Protein AF-A0A3G1RKT3-F1 (afdb_monomer_lite)

Organism: Piscirickettsia salmonis (NCBI:txid1238)

Foldseek 3Di:
DPPPDDPPVVVVVVVVVVVDDDDDPVSVVVVVVVVVVVVVVVVVVLVVDLVSLVVLLVVVVCVVVVNDPPCVRDQADDDPVNPDDPPPPVVPPPPPPPPPDDDDDDPDDDDDDDPPPPPPPPPPPPPPSPPDPVVVVVVSVVSVVVSVVD

InterPro domains:
  IPR007631 RNA polymerase sigma factor 70, non-essential domain [PF04546] (49-149)
  IPR009042 RNA polymerase sigma-70 region 1.2 [PF00140] (8-40)
  IPR013325 RNA polymerase sigma factor, region 2 [SSF88946] (4-83)

pLDDT: mean 75.48, std 21.15, range [34.34, 96.44]

Radius of gyration: 26.44 Å; chains: 1; bounding box: 65×40×72 Å

Structure (mmCIF, N/CA/C/O backbone):
data_AF-A0A3G1RKT3-F1
#
_entry.id   AF-A0A3G1RKT3-F1
#
loop_
_atom_site.group_PDB
_atom_site.id
_atom_site.type_symbol
_atom_site.label_atom_id
_atom_site.label_alt_id
_atom_site.label_comp_id
_atom_site.label_asym_id
_atom_site.label_entity_id
_atom_site.label_seq_id
_atom_site.pdbx_PDB_ins_code
_atom_site.Cartn_x
_atom_site.Cartn_y
_atom_site.Cartn_z
_atom_site.occupancy
_atom_site.B_iso_or_equiv
_atom_site.auth_seq_id
_atom_site.auth_comp_id
_atom_site.auth_asym_id
_atom_site.auth_atom_id
_atom_site.pdbx_PDB_model_num
ATOM 1 N N . ALA A 1 1 ? 14.657 -19.195 -50.665 1.00 41.84 1 ALA A N 1
ATOM 2 C CA . ALA A 1 1 ? 14.860 -20.020 -49.462 1.00 41.84 1 ALA A CA 1
ATOM 3 C C . ALA A 1 1 ? 14.855 -19.076 -48.276 1.00 41.84 1 ALA A C 1
ATOM 5 O O . ALA A 1 1 ? 15.656 -18.151 -48.261 1.00 41.84 1 ALA A O 1
ATOM 6 N N . GLU A 1 2 ? 13.906 -19.236 -47.360 1.00 50.78 2 GLU A N 1
ATOM 7 C CA . GLU A 1 2 ? 13.779 -18.431 -46.140 1.00 50.78 2 GLU A CA 1
ATOM 8 C C . GLU A 1 2 ? 14.860 -18.880 -45.137 1.00 50.78 2 GLU A C 1
ATOM 10 O O . GLU A 1 2 ? 14.609 -19.538 -44.134 1.00 50.78 2 GLU A O 1
ATOM 15 N N . PHE A 1 3 ? 16.116 -18.632 -45.506 1.00 47.94 3 PHE A N 1
ATOM 16 C CA . PHE A 1 3 ? 17.306 -19.071 -44.792 1.00 47.94 3 PHE A CA 1
ATOM 17 C C . PHE A 1 3 ? 17.610 -18.023 -43.714 1.00 47.94 3 PHE A C 1
ATOM 19 O O . PHE A 1 3 ? 18.277 -17.029 -43.979 1.00 47.94 3 PHE A O 1
ATOM 26 N N . GLY A 1 4 ? 17.023 -18.180 -42.525 1.00 60.50 4 GLY A N 1
ATOM 27 C CA . GLY A 1 4 ? 17.223 -17.225 -41.424 1.00 60.50 4 GLY A CA 1
ATOM 28 C C . GLY A 1 4 ? 16.252 -17.333 -40.245 1.00 60.50 4 GLY A C 1
ATOM 29 O O . GLY A 1 4 ? 16.538 -16.809 -39.169 1.00 60.50 4 GLY A O 1
ATOM 30 N N . ARG A 1 5 ? 15.126 -18.045 -40.388 1.00 69.50 5 ARG A N 1
ATOM 31 C CA . ARG A 1 5 ? 14.251 -18.390 -39.257 1.00 69.50 5 ARG A CA 1
ATOM 32 C C . ARG A 1 5 ? 14.774 -19.648 -38.566 1.00 69.50 5 ARG A C 1
ATOM 34 O O . ARG A 1 5 ? 14.433 -20.765 -38.931 1.00 69.50 5 ARG A O 1
ATOM 41 N N . THR A 1 6 ? 15.642 -19.450 -37.579 1.00 71.38 6 THR A N 1
ATOM 42 C CA . THR A 1 6 ? 15.940 -20.477 -36.574 1.00 71.38 6 THR A CA 1
ATOM 43 C C . THR A 1 6 ? 14.661 -20.840 -35.813 1.00 71.38 6 THR A C 1
ATOM 45 O O . THR A 1 6 ? 13.903 -19.948 -35.435 1.00 71.38 6 THR A O 1
ATOM 48 N N . THR A 1 7 ? 14.412 -22.132 -35.603 1.00 83.38 7 THR A N 1
ATOM 49 C CA . THR A 1 7 ? 13.355 -22.643 -34.710 1.00 83.38 7 THR A CA 1
ATOM 50 C C . THR A 1 7 ? 13.885 -22.956 -33.312 1.00 83.38 7 THR A C 1
ATOM 52 O O . THR A 1 7 ? 13.132 -23.441 -32.477 1.00 83.38 7 THR A O 1
ATOM 55 N N . ASP A 1 8 ? 15.179 -22.727 -33.068 1.00 90.62 8 ASP A N 1
ATOM 56 C CA . ASP A 1 8 ? 15.786 -22.875 -31.748 1.00 90.62 8 ASP A CA 1
ATOM 57 C C . ASP A 1 8 ? 15.203 -21.821 -30.783 1.00 90.62 8 ASP A C 1
ATOM 59 O O . ASP A 1 8 ? 15.411 -20.621 -31.016 1.00 90.62 8 ASP A O 1
ATOM 63 N N . PRO A 1 9 ? 14.484 -22.238 -29.721 1.00 90.81 9 PRO A N 1
ATOM 64 C CA . PRO A 1 9 ? 13.847 -21.331 -28.770 1.00 90.81 9 PRO A CA 1
ATOM 65 C C . PRO A 1 9 ? 14.832 -20.379 -28.091 1.00 90.81 9 PRO A C 1
ATOM 67 O O . PRO A 1 9 ? 14.491 -19.225 -27.841 1.00 90.81 9 PRO A O 1
ATOM 70 N N . VAL A 1 10 ? 16.065 -20.827 -27.841 1.00 92.56 10 VAL A N 1
ATOM 71 C CA . VAL A 1 10 ? 17.085 -20.004 -27.177 1.00 92.56 10 VAL A CA 1
ATOM 72 C C . VAL A 1 10 ? 17.528 -18.877 -28.100 1.00 92.56 10 VAL A C 1
ATOM 74 O O . VAL A 1 10 ? 17.549 -17.708 -27.717 1.00 92.56 10 VAL A O 1
ATOM 77 N N . ARG A 1 11 ? 17.817 -19.204 -29.363 1.00 90.69 11 ARG A N 1
ATOM 78 C CA . ARG A 1 11 ? 18.192 -18.206 -30.369 1.00 90.69 11 ARG A CA 1
ATOM 79 C C . ARG A 1 11 ? 17.040 -17.258 -30.710 1.00 90.69 11 ARG A C 1
ATOM 81 O O . ARG A 1 11 ? 17.288 -16.108 -31.066 1.00 90.69 11 ARG A O 1
ATOM 88 N N . MET A 1 12 ? 15.797 -17.728 -30.602 1.00 89.56 12 MET A N 1
ATOM 89 C CA . MET A 1 12 ? 14.608 -16.883 -30.705 1.00 89.56 12 MET A CA 1
ATOM 90 C C . MET A 1 12 ? 14.550 -15.874 -29.551 1.00 89.56 12 MET A C 1
ATOM 92 O O . MET A 1 12 ? 14.395 -14.687 -29.815 1.00 89.56 12 MET A O 1
ATOM 96 N N . TYR A 1 13 ? 14.756 -16.326 -28.310 1.00 92.69 13 TYR A N 1
ATOM 97 C CA . TYR A 1 13 ? 14.765 -15.476 -27.118 1.00 92.69 13 TYR A CA 1
ATOM 98 C C . TYR A 1 13 ? 15.881 -14.427 -27.144 1.00 92.69 13 TYR A C 1
ATOM 100 O O . TYR A 1 13 ? 15.602 -13.249 -26.971 1.00 92.69 13 TYR A O 1
ATOM 108 N N . MET A 1 14 ? 17.121 -14.814 -27.455 1.00 93.75 14 MET A N 1
ATOM 109 C CA . MET A 1 14 ? 18.252 -13.873 -27.515 1.00 93.75 14 MET A CA 1
ATOM 110 C C . MET A 1 14 ? 18.053 -12.778 -28.566 1.00 93.75 14 MET A C 1
ATOM 112 O O . MET A 1 14 ? 18.448 -11.634 -28.361 1.00 93.75 14 MET A O 1
ATOM 116 N N . ARG A 1 15 ? 17.414 -13.113 -29.694 1.00 90.44 15 ARG A N 1
ATOM 117 C CA . ARG A 1 15 ? 17.067 -12.122 -30.717 1.00 90.44 15 ARG A CA 1
ATOM 118 C C . ARG A 1 15 ? 15.969 -11.171 -30.237 1.00 90.44 15 ARG A C 1
ATOM 120 O O . ARG A 1 15 ? 16.041 -9.989 -30.547 1.00 90.44 15 ARG A O 1
ATOM 127 N N . GLU A 1 16 ? 14.967 -11.685 -29.526 1.00 92.06 16 GLU A N 1
ATOM 128 C CA . GLU A 1 16 ? 13.881 -10.878 -28.958 1.00 92.06 16 GLU A CA 1
ATOM 129 C C . GLU A 1 16 ? 14.416 -9.945 -27.859 1.00 92.06 16 GLU A C 1
ATOM 131 O O . GLU A 1 16 ? 14.202 -8.739 -27.923 1.00 92.06 16 GLU A O 1
ATOM 136 N N . MET A 1 17 ? 15.199 -10.473 -26.912 1.00 92.88 17 MET A N 1
ATOM 137 C CA . MET A 1 17 ? 15.839 -9.682 -25.857 1.00 92.88 17 MET A CA 1
ATOM 138 C C . MET A 1 17 ? 16.776 -8.614 -26.420 1.00 92.88 17 MET A C 1
ATOM 140 O O . MET A 1 17 ? 16.726 -7.476 -25.975 1.00 92.88 17 MET A O 1
ATOM 144 N N . GLY A 1 18 ? 17.599 -8.953 -27.419 1.00 91.62 18 GLY A N 1
ATOM 145 C CA . GLY A 1 18 ? 18.542 -8.014 -28.033 1.00 91.62 18 GLY A CA 1
ATOM 146 C C . GLY A 1 18 ? 17.891 -6.895 -28.855 1.00 91.62 18 GLY A C 1
ATOM 147 O O . GLY A 1 18 ? 18.598 -6.014 -29.333 1.00 91.62 18 GLY A O 1
ATOM 148 N N . SER A 1 19 ? 16.566 -6.930 -29.046 1.00 90.69 19 SER A N 1
ATOM 149 C CA . SER A 1 19 ? 1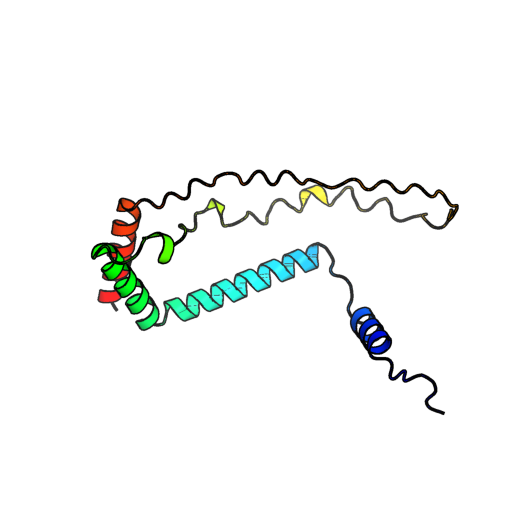5.803 -5.829 -29.650 1.00 90.69 19 SER A CA 1
ATOM 150 C C . SER A 1 19 ? 15.381 -4.753 -28.643 1.00 90.69 19 SER A C 1
ATOM 152 O O . SER A 1 19 ? 14.964 -3.673 -29.058 1.00 90.69 19 SER A O 1
ATOM 154 N N . VAL A 1 20 ? 15.494 -5.035 -27.340 1.00 92.44 20 VAL A N 1
ATOM 155 C CA . VAL A 1 20 ? 15.186 -4.096 -26.259 1.00 92.44 20 VAL A CA 1
ATOM 156 C C . VAL A 1 20 ? 16.469 -3.371 -25.862 1.00 92.44 20 VAL A C 1
ATOM 158 O O . VAL A 1 20 ? 17.475 -3.999 -25.540 1.00 92.44 20 VAL A O 1
ATOM 161 N N . GLU A 1 21 ? 16.440 -2.042 -25.906 1.00 91.12 21 GLU A N 1
ATOM 162 C CA . GLU A 1 21 ? 17.570 -1.204 -25.501 1.00 91.12 21 GLU A CA 1
ATOM 163 C C . GLU A 1 21 ? 17.790 -1.274 -23.981 1.00 91.12 21 GLU A C 1
ATOM 165 O O . GLU A 1 21 ? 16.842 -1.407 -23.204 1.00 91.12 21 GLU A O 1
ATOM 170 N N . LEU A 1 22 ? 19.052 -1.181 -23.553 1.00 92.62 22 LEU A N 1
ATOM 171 C CA . LEU A 1 22 ? 19.393 -1.111 -22.132 1.00 92.62 22 LEU A CA 1
ATOM 172 C C . LEU A 1 22 ? 18.913 0.218 -21.536 1.00 92.62 22 LEU A C 1
ATOM 174 O O . LEU A 1 22 ? 18.947 1.257 -22.198 1.00 92.62 22 LEU A O 1
ATOM 178 N N . LEU A 1 23 ? 18.487 0.192 -20.272 1.00 92.44 23 LEU A N 1
ATOM 179 C CA . LEU A 1 23 ? 18.087 1.408 -19.573 1.00 92.44 23 LEU A CA 1
ATOM 180 C C . LEU A 1 23 ? 19.316 2.266 -19.258 1.00 92.44 23 LEU A C 1
ATOM 182 O O . LEU A 1 23 ? 20.383 1.771 -18.901 1.00 92.44 23 LEU A O 1
ATOM 186 N N . THR A 1 24 ? 19.149 3.580 -19.372 1.00 94.75 24 THR A N 1
ATOM 187 C CA . THR A 1 24 ? 20.085 4.533 -18.771 1.00 94.75 24 THR A CA 1
ATOM 188 C C . THR A 1 24 ? 19.736 4.692 -17.294 1.00 94.75 24 THR A C 1
ATOM 190 O O . THR A 1 24 ? 18.575 4.524 -16.922 1.00 94.75 24 THR A O 1
ATOM 193 N N . ARG A 1 25 ? 20.687 5.117 -16.454 1.00 90.31 25 ARG A N 1
ATOM 194 C CA . ARG A 1 25 ? 20.416 5.429 -15.036 1.00 90.31 25 ARG A CA 1
ATOM 195 C C . ARG A 1 25 ? 19.211 6.366 -14.853 1.00 90.31 25 ARG A C 1
ATOM 197 O O . ARG A 1 25 ? 18.427 6.208 -13.927 1.00 90.31 25 ARG A O 1
ATOM 204 N N . GLN A 1 26 ? 19.040 7.337 -15.753 1.00 90.62 26 GLN A N 1
ATOM 205 C CA . GLN A 1 26 ? 17.886 8.238 -15.737 1.00 90.62 26 GLN A CA 1
ATOM 206 C C . GLN A 1 26 ? 16.579 7.509 -16.095 1.00 90.62 26 GLN A C 1
ATOM 208 O O . GLN A 1 26 ? 15.560 7.735 -15.448 1.00 90.62 26 GLN A O 1
ATOM 213 N N . GLY A 1 27 ? 16.617 6.601 -17.076 1.00 91.88 27 GLY A N 1
ATOM 214 C CA . GLY A 1 27 ? 15.483 5.743 -17.426 1.00 91.88 27 GLY A CA 1
ATOM 215 C C . GLY A 1 27 ? 15.080 4.784 -16.300 1.00 91.88 27 GLY A C 1
ATOM 216 O O . GLY A 1 27 ? 13.891 4.557 -16.098 1.00 91.88 27 GLY A O 1
ATOM 217 N N . GLU A 1 28 ? 16.039 4.276 -15.522 1.00 91.50 28 GLU A N 1
ATOM 218 C CA . GLU A 1 28 ? 15.766 3.477 -14.317 1.00 91.50 28 GLU A CA 1
ATOM 219 C C . GLU A 1 28 ? 15.043 4.304 -13.247 1.00 91.50 28 GLU A C 1
ATOM 221 O O . GLU A 1 28 ? 14.041 3.852 -12.695 1.00 91.50 28 GLU A O 1
ATOM 226 N N . ILE A 1 29 ? 15.489 5.544 -13.003 1.00 90.75 29 ILE A N 1
ATOM 227 C CA . ILE A 1 29 ? 14.842 6.462 -12.050 1.00 90.75 29 ILE A CA 1
ATOM 228 C C . ILE A 1 29 ? 13.414 6.801 -12.495 1.00 90.75 29 ILE A C 1
ATOM 230 O O . ILE A 1 29 ? 12.493 6.822 -11.679 1.00 90.75 29 ILE A O 1
ATOM 234 N N . GLU A 1 30 ? 13.203 7.083 -13.780 1.00 92.50 30 GLU A N 1
ATOM 235 C CA . GLU A 1 30 ? 11.869 7.372 -14.320 1.00 92.50 30 GLU A CA 1
ATOM 236 C C . GLU A 1 30 ? 10.934 6.168 -14.211 1.00 92.50 30 GLU A C 1
ATOM 238 O O . GLU A 1 30 ? 9.760 6.321 -13.863 1.00 92.50 30 GLU A O 1
ATOM 243 N N . LEU A 1 31 ? 11.458 4.966 -14.459 1.00 91.94 31 LEU A N 1
ATOM 244 C CA . LEU A 1 31 ? 10.702 3.736 -14.293 1.00 91.94 31 LEU A CA 1
ATOM 245 C C . LEU A 1 31 ? 10.328 3.504 -12.824 1.00 91.94 31 LEU A C 1
ATOM 247 O O . LEU A 1 31 ? 9.171 3.187 -12.554 1.00 91.94 31 LEU A O 1
ATOM 251 N N . ALA A 1 32 ? 11.257 3.725 -11.890 1.00 92.75 32 ALA A N 1
ATOM 252 C CA . ALA A 1 32 ? 10.999 3.616 -10.455 1.00 92.75 32 ALA A CA 1
ATOM 253 C C . ALA A 1 32 ? 9.874 4.564 -10.014 1.00 92.75 32 ALA A C 1
ATOM 255 O O . ALA A 1 32 ? 8.868 4.112 -9.470 1.00 92.75 32 ALA A O 1
ATOM 256 N N . LYS A 1 33 ? 9.965 5.852 -10.375 1.00 92.56 33 LYS A N 1
ATOM 257 C CA . LYS A 1 33 ? 8.921 6.845 -10.065 1.00 92.56 33 LYS A CA 1
ATOM 258 C C . LYS A 1 33 ? 7.559 6.457 -10.625 1.00 92.56 33 LYS A C 1
ATOM 260 O O . LYS A 1 33 ? 6.542 6.616 -9.959 1.00 92.56 33 LYS A O 1
ATOM 265 N N . ARG A 1 34 ? 7.521 5.939 -11.855 1.00 93.88 34 ARG A N 1
ATOM 266 C CA . ARG A 1 34 ? 6.270 5.498 -12.481 1.00 93.88 34 ARG A CA 1
ATOM 267 C C . ARG A 1 34 ? 5.658 4.298 -11.755 1.00 93.88 34 ARG A C 1
ATOM 269 O O . ARG A 1 34 ? 4.434 4.203 -11.673 1.00 93.88 34 ARG A O 1
ATOM 276 N N . ILE A 1 35 ? 6.485 3.374 -11.269 1.00 93.75 35 ILE A N 1
ATOM 277 C CA . ILE A 1 35 ? 6.027 2.229 -10.477 1.00 93.75 35 ILE A CA 1
ATOM 278 C C . ILE A 1 35 ? 5.459 2.720 -9.141 1.00 93.75 35 ILE A C 1
ATOM 280 O O . ILE A 1 35 ? 4.335 2.356 -8.806 1.00 93.75 35 ILE A O 1
ATOM 284 N N . GLU A 1 36 ? 6.177 3.592 -8.432 1.00 89.75 36 GLU A N 1
ATOM 285 C CA . GLU A 1 36 ? 5.727 4.187 -7.165 1.00 89.75 36 GLU A CA 1
ATOM 286 C C . GLU A 1 36 ? 4.411 4.954 -7.324 1.00 89.75 36 GLU A C 1
ATOM 288 O O . GLU A 1 36 ? 3.476 4.762 -6.548 1.00 89.75 36 GLU A O 1
ATOM 293 N N . GLU A 1 37 ? 4.292 5.771 -8.373 1.00 92.44 37 GLU A N 1
ATOM 294 C CA . GLU A 1 37 ? 3.060 6.497 -8.676 1.00 92.44 37 GLU A CA 1
ATOM 295 C C . GLU A 1 37 ? 1.897 5.536 -8.960 1.00 92.44 37 GLU A C 1
ATOM 297 O O . GLU A 1 37 ? 0.796 5.728 -8.446 1.00 92.44 37 GLU A O 1
ATOM 302 N N . GLY A 1 38 ? 2.134 4.468 -9.728 1.00 93.94 38 GLY A N 1
ATOM 303 C CA . GLY A 1 38 ? 1.121 3.449 -10.000 1.00 93.94 38 GLY A CA 1
ATOM 304 C C . GLY A 1 38 ? 0.652 2.725 -8.735 1.00 93.94 38 GLY A C 1
ATOM 305 O O . GLY A 1 38 ? -0.546 2.497 -8.560 1.00 93.94 38 GLY A O 1
ATOM 306 N N . VAL A 1 39 ? 1.577 2.408 -7.827 1.00 93.06 39 VAL A N 1
ATOM 307 C CA . VAL A 1 39 ? 1.264 1.810 -6.521 1.00 93.06 39 VAL A CA 1
ATOM 308 C C . VAL A 1 39 ? 0.459 2.787 -5.661 1.00 93.06 39 VAL A C 1
ATOM 310 O O . VAL A 1 39 ? -0.575 2.406 -5.111 1.00 93.06 39 VAL A O 1
ATOM 313 N N . LYS A 1 40 ? 0.857 4.063 -5.607 1.00 91.75 40 LYS A N 1
ATOM 314 C CA . LYS A 1 40 ? 0.122 5.115 -4.892 1.00 91.75 40 LYS A CA 1
ATOM 315 C C . LYS A 1 40 ? -1.306 5.276 -5.419 1.00 91.75 40 LYS A C 1
ATOM 317 O O . LYS A 1 40 ? -2.242 5.319 -4.626 1.00 91.75 40 LYS A O 1
ATOM 322 N N . GLN A 1 41 ? -1.487 5.292 -6.740 1.00 94.44 41 GLN A N 1
ATOM 323 C CA . GLN A 1 41 ? -2.810 5.354 -7.374 1.00 94.44 41 GLN A CA 1
ATOM 324 C C . GLN A 1 41 ? -3.676 4.136 -7.021 1.00 94.44 41 GLN A C 1
ATOM 326 O O . GLN A 1 41 ? -4.876 4.277 -6.786 1.00 94.44 41 GLN A O 1
ATOM 331 N N . ALA A 1 42 ? -3.087 2.938 -6.960 1.00 94.75 42 ALA A N 1
ATOM 332 C CA . ALA A 1 42 ? -3.808 1.738 -6.546 1.00 94.75 42 ALA A CA 1
ATOM 333 C C . ALA A 1 42 ? -4.266 1.828 -5.080 1.00 94.75 42 ALA A C 1
ATOM 335 O O . ALA A 1 42 ? -5.429 1.544 -4.792 1.00 94.75 42 ALA A O 1
ATOM 336 N N . PHE A 1 43 ? -3.395 2.273 -4.168 1.00 91.50 43 PHE A N 1
ATOM 337 C CA . PHE A 1 43 ? -3.759 2.484 -2.764 1.00 91.50 43 PHE A CA 1
ATOM 338 C C . PHE A 1 43 ? -4.839 3.551 -2.592 1.00 91.50 43 PHE A C 1
ATOM 340 O O . PHE A 1 43 ? -5.783 3.337 -1.835 1.00 91.50 43 PHE A O 1
ATOM 347 N N . GLU A 1 44 ? -4.755 4.658 -3.330 1.00 91.56 44 GLU A N 1
ATOM 348 C CA . GLU A 1 44 ? -5.792 5.691 -3.338 1.00 91.56 44 GLU A CA 1
ATOM 349 C C . GLU A 1 44 ? -7.135 5.131 -3.827 1.00 91.56 44 GLU A C 1
ATOM 351 O O . GLU A 1 44 ? -8.176 5.382 -3.227 1.00 91.56 44 GLU A O 1
ATOM 356 N N . ALA A 1 45 ? -7.144 4.312 -4.878 1.00 93.44 45 ALA A N 1
ATOM 357 C CA . ALA A 1 45 ? -8.377 3.683 -5.343 1.00 93.44 45 ALA A CA 1
ATOM 358 C C . ALA A 1 45 ? -8.981 2.730 -4.293 1.00 93.44 45 ALA A C 1
ATOM 360 O O . ALA A 1 45 ? -10.201 2.694 -4.121 1.00 93.44 45 ALA A O 1
ATOM 361 N N . ILE A 1 46 ? -8.139 1.975 -3.579 1.00 92.56 46 ILE A N 1
ATOM 362 C CA . ILE A 1 46 ? -8.568 1.054 -2.516 1.00 92.56 46 ILE A CA 1
ATOM 363 C C . ILE A 1 46 ? -9.109 1.824 -1.305 1.00 92.56 46 ILE A C 1
ATOM 365 O O . ILE A 1 46 ? -10.116 1.401 -0.731 1.00 92.56 46 ILE A O 1
ATOM 369 N N . SER A 1 47 ? -8.489 2.950 -0.935 1.00 89.31 47 SER A N 1
ATOM 370 C CA . SER A 1 47 ? -8.889 3.757 0.226 1.00 89.31 47 SER A CA 1
ATOM 371 C C . SER A 1 47 ? -10.240 4.454 0.041 1.00 89.31 47 SER A C 1
ATOM 373 O O . SER A 1 47 ? -10.958 4.668 1.013 1.00 89.31 47 SER A O 1
ATOM 375 N N . HIS A 1 48 ? -10.640 4.736 -1.202 1.00 89.00 48 HIS A N 1
ATOM 376 C CA . HIS A 1 48 ? -11.968 5.275 -1.515 1.00 89.00 48 HIS A CA 1
ATOM 377 C C . HIS A 1 48 ? -13.101 4.246 -1.384 1.00 89.00 48 HIS A C 1
ATOM 379 O O . HIS A 1 48 ? -14.273 4.623 -1.440 1.00 89.00 48 HIS A O 1
ATOM 385 N N . TYR A 1 49 ? -12.792 2.954 -1.243 1.00 92.19 49 TYR A N 1
ATOM 386 C CA . TYR A 1 49 ? -13.802 1.913 -1.098 1.00 92.19 49 TYR A CA 1
ATOM 387 C C . TYR A 1 49 ? -14.098 1.647 0.390 1.00 92.19 49 TYR A C 1
ATOM 389 O O . TYR A 1 49 ? -13.238 1.103 1.085 1.00 92.19 49 TYR A O 1
ATOM 397 N N . PRO A 1 50 ? -15.312 1.955 0.899 1.00 90.56 50 PRO A N 1
ATOM 398 C CA . PRO A 1 50 ? -15.605 1.894 2.337 1.00 90.56 50 PRO A CA 1
ATOM 399 C C . 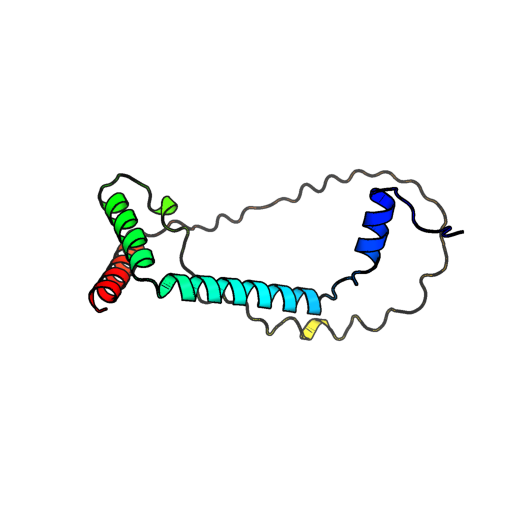PRO A 1 50 ? -15.394 0.512 2.960 1.00 90.56 50 PRO A C 1
ATOM 401 O O . PRO A 1 50 ? -14.969 0.395 4.106 1.00 90.56 50 PRO A O 1
ATOM 404 N N . GLN A 1 51 ? -15.648 -0.554 2.196 1.00 93.56 51 GLN A N 1
ATOM 405 C CA . GLN A 1 51 ? -15.464 -1.917 2.689 1.00 93.56 51 GLN A CA 1
ATOM 406 C C . GLN A 1 51 ? -13.990 -2.234 2.985 1.00 93.56 51 GLN A C 1
ATOM 408 O O . GLN A 1 51 ? -13.731 -3.043 3.869 1.00 93.56 51 GLN A O 1
ATOM 413 N N . SER A 1 52 ? -13.034 -1.611 2.282 1.00 93.50 52 SER A N 1
ATOM 414 C CA . SER A 1 52 ? -11.602 -1.781 2.569 1.00 93.50 52 SER A CA 1
ATOM 415 C C . SER A 1 52 ? -11.293 -1.335 3.998 1.00 93.50 52 SER A C 1
ATOM 417 O O . SER A 1 52 ? -10.697 -2.079 4.771 1.00 93.50 52 SER A O 1
ATOM 419 N N . THR A 1 53 ? -11.773 -0.145 4.368 1.00 92.75 53 THR A N 1
ATOM 420 C CA . THR A 1 53 ? -11.611 0.414 5.714 1.00 92.75 53 THR A CA 1
ATOM 421 C C . THR A 1 53 ? -12.341 -0.424 6.758 1.00 92.75 53 THR A C 1
ATOM 423 O O . THR A 1 53 ? -11.792 -0.681 7.825 1.00 92.75 53 THR A O 1
ATOM 426 N N . ALA A 1 54 ? -13.545 -0.914 6.444 1.00 94.38 54 ALA A N 1
ATOM 427 C CA . ALA A 1 54 ? -14.305 -1.775 7.347 1.00 94.38 54 ALA A CA 1
ATOM 428 C C . ALA A 1 54 ? -13.557 -3.074 7.698 1.00 94.38 54 ALA A C 1
ATOM 430 O O . ALA A 1 54 ? -13.537 -3.464 8.860 1.00 94.38 54 ALA A O 1
ATOM 431 N N . ILE A 1 55 ? -12.908 -3.710 6.715 1.00 95.19 55 ILE A N 1
ATOM 432 C CA . ILE A 1 55 ? -12.108 -4.927 6.930 1.00 95.19 55 ILE A CA 1
ATOM 433 C C . ILE A 1 55 ? -10.919 -4.637 7.854 1.00 95.19 55 ILE A C 1
ATOM 435 O O . ILE A 1 55 ? -10.663 -5.393 8.785 1.00 95.19 55 ILE A O 1
ATOM 439 N N . ILE A 1 56 ? -10.215 -3.524 7.636 1.00 94.69 56 ILE A N 1
ATOM 440 C CA . ILE A 1 56 ? -9.072 -3.129 8.473 1.00 94.69 56 ILE A CA 1
ATOM 441 C C . ILE A 1 56 ? -9.512 -2.870 9.926 1.00 94.69 56 ILE A C 1
ATOM 443 O O . ILE A 1 56 ? -8.837 -3.292 10.863 1.00 94.69 56 ILE A O 1
ATOM 447 N N . LEU A 1 57 ? -10.667 -2.226 10.127 1.00 94.75 57 LEU A N 1
ATOM 448 C CA . LEU A 1 57 ? -11.242 -2.006 11.459 1.00 94.75 57 LEU A CA 1
ATOM 449 C C . LEU A 1 57 ? -11.693 -3.313 12.134 1.00 94.75 57 LEU A C 1
ATOM 451 O O . LEU A 1 57 ? -11.583 -3.437 13.352 1.00 94.75 57 LEU A O 1
ATOM 455 N N . GLU A 1 58 ? -12.197 -4.284 11.368 1.00 95.69 58 GLU A N 1
ATOM 456 C CA . GLU A 1 58 ? -12.566 -5.610 11.878 1.00 95.69 58 GLU A CA 1
ATOM 457 C C . GLU A 1 58 ? -11.336 -6.390 12.356 1.00 95.69 58 GLU A C 1
ATOM 459 O O . GLU A 1 58 ? -11.350 -6.937 13.458 1.00 95.69 58 GLU A O 1
ATOM 464 N N . GLU A 1 59 ? -10.247 -6.386 11.584 1.00 95.69 59 GLU A N 1
ATOM 465 C CA . GLU A 1 59 ? -8.985 -6.998 12.011 1.00 95.69 59 GLU A CA 1
ATOM 466 C C . GLU A 1 59 ? -8.428 -6.308 13.265 1.00 95.69 59 GLU A C 1
ATOM 468 O O . GLU A 1 59 ? -8.015 -6.983 14.207 1.00 95.69 59 GLU A O 1
ATOM 473 N N . TYR A 1 60 ? -8.520 -4.978 13.366 1.00 95.12 60 TYR A N 1
ATOM 474 C CA . TYR A 1 60 ? -8.130 -4.276 14.592 1.00 95.12 60 TYR A CA 1
ATOM 475 C C . TYR A 1 60 ? -8.977 -4.682 15.809 1.00 95.12 60 TYR A C 1
ATOM 477 O O . TYR A 1 60 ? -8.440 -4.894 16.894 1.00 95.12 60 TYR A O 1
ATOM 485 N N . ALA A 1 61 ? -10.285 -4.890 15.637 1.00 95.19 61 ALA A N 1
ATOM 486 C CA . ALA A 1 61 ? -11.137 -5.400 16.712 1.00 95.19 61 ALA A CA 1
ATOM 487 C C . ALA A 1 61 ? -10.747 -6.829 17.148 1.00 95.19 61 ALA A C 1
ATOM 489 O O . ALA A 1 61 ? -10.876 -7.177 18.323 1.00 95.19 61 ALA A O 1
ATOM 490 N N . ARG A 1 62 ? -10.239 -7.661 16.229 1.00 96.44 62 ARG A N 1
ATOM 491 C CA . ARG A 1 62 ? -9.692 -8.991 16.553 1.00 96.44 62 ARG A CA 1
ATOM 492 C C . ARG A 1 62 ? -8.377 -8.897 17.326 1.00 96.44 62 ARG A C 1
ATOM 494 O O . ARG A 1 62 ? -8.137 -9.715 18.213 1.00 96.44 62 ARG A O 1
ATOM 501 N N . PHE A 1 63 ? -7.554 -7.890 17.039 1.00 94.31 63 PHE A N 1
ATOM 502 C CA . PHE A 1 63 ? -6.387 -7.564 17.859 1.00 94.31 63 PHE A CA 1
ATOM 503 C C . PHE A 1 63 ? -6.794 -7.121 19.276 1.00 94.31 63 PHE A C 1
ATOM 505 O O . PHE A 1 63 ? -6.255 -7.652 20.244 1.00 94.31 63 PHE A O 1
ATOM 512 N N . GLU A 1 64 ? -7.795 -6.241 19.425 1.00 93.31 64 GLU A N 1
ATOM 513 C CA . GLU A 1 64 ? -8.332 -5.849 20.745 1.00 93.31 64 GLU A CA 1
ATOM 514 C C . GLU A 1 64 ? -8.901 -7.043 21.534 1.00 93.31 64 GLU A C 1
ATOM 516 O O . GLU A 1 64 ? -8.864 -7.058 22.764 1.00 93.31 64 GLU A O 1
ATOM 521 N N . ALA A 1 65 ? -9.411 -8.059 20.832 1.00 95.06 65 ALA A N 1
ATOM 522 C CA . ALA A 1 65 ? -9.880 -9.318 21.410 1.00 95.06 65 ALA A CA 1
ATOM 523 C C . ALA A 1 65 ? -8.751 -10.323 21.733 1.00 95.06 65 ALA A C 1
ATOM 525 O O . ALA A 1 65 ? -9.044 -11.449 22.135 1.00 95.06 65 ALA A O 1
ATOM 526 N N . GLU A 1 66 ? -7.482 -9.930 21.572 1.00 92.12 66 GLU A N 1
ATOM 527 C CA . GLU A 1 66 ? -6.284 -10.760 21.770 1.00 92.12 66 GLU A CA 1
ATOM 528 C C . GLU A 1 66 ? -6.227 -12.010 20.857 1.00 92.12 66 GLU A C 1
ATOM 530 O O . GLU A 1 66 ? -5.585 -13.009 21.190 1.00 92.12 66 GLU A O 1
ATOM 535 N N . GLU A 1 67 ? -6.886 -11.981 19.690 1.00 94.62 67 GLU A N 1
ATOM 536 C CA . GLU A 1 67 ? -6.911 -13.114 18.747 1.00 94.62 67 GLU A CA 1
ATOM 537 C C . GLU A 1 67 ? -5.725 -13.131 17.772 1.00 94.62 67 GLU A C 1
ATOM 539 O O . GLU A 1 67 ? -5.296 -14.205 17.341 1.00 94.62 67 GLU A O 1
ATOM 544 N N . ILE A 1 68 ? -5.220 -11.953 17.400 1.00 93.81 68 ILE A N 1
ATOM 545 C CA . ILE A 1 68 ? -4.126 -11.749 16.435 1.00 93.81 68 ILE A CA 1
ATOM 546 C C . ILE A 1 68 ? -3.121 -10.725 16.969 1.00 93.81 68 ILE A C 1
ATOM 548 O O . ILE A 1 68 ? -3.394 -10.049 17.962 1.00 93.81 68 ILE A O 1
ATOM 552 N N . ARG A 1 69 ? -1.946 -10.612 16.339 1.00 91.56 69 ARG A N 1
ATOM 553 C CA . ARG A 1 69 ? -0.932 -9.614 16.711 1.00 91.56 69 ARG A CA 1
ATOM 554 C C . ARG A 1 69 ? -1.101 -8.337 15.895 1.00 91.56 69 ARG A C 1
ATOM 556 O O . ARG A 1 69 ? -1.598 -8.377 14.777 1.00 91.56 69 ARG A O 1
ATOM 563 N N . LEU A 1 70 ? -0.633 -7.212 16.437 1.00 89.38 70 LEU A N 1
ATOM 564 C CA . LEU A 1 70 ? -0.644 -5.931 15.723 1.00 89.38 70 LEU A CA 1
ATOM 565 C C . LEU A 1 70 ? 0.194 -5.990 14.433 1.00 89.38 70 LEU A C 1
ATOM 567 O O . LEU A 1 70 ? -0.244 -5.485 13.401 1.00 89.38 70 LEU A O 1
ATOM 571 N N . ASP A 1 71 ? 1.327 -6.699 14.478 1.00 91.00 71 ASP A N 1
ATOM 572 C CA . ASP A 1 71 ? 2.230 -6.927 13.337 1.00 91.00 71 ASP A CA 1
ATOM 573 C C . ASP A 1 71 ? 1.563 -7.673 12.166 1.00 91.00 71 ASP A C 1
ATOM 575 O O . ASP A 1 71 ? 2.025 -7.586 11.029 1.00 91.00 71 ASP A O 1
ATOM 579 N N . ASP A 1 72 ? 0.473 -8.409 12.425 1.00 90.06 72 ASP A N 1
ATOM 580 C CA . ASP A 1 72 ? -0.290 -9.099 11.378 1.00 90.06 72 ASP A CA 1
ATOM 581 C C . ASP A 1 72 ? -1.163 -8.116 10.569 1.00 90.06 72 ASP A C 1
ATOM 583 O O . ASP A 1 72 ? -1.607 -8.444 9.467 1.00 90.06 72 ASP A O 1
ATOM 587 N N . ILE A 1 73 ? -1.418 -6.917 11.111 1.00 91.69 73 ILE A N 1
ATOM 588 C CA . ILE A 1 73 ? -2.277 -5.882 10.518 1.00 91.69 73 ILE A CA 1
ATOM 589 C C . ILE A 1 73 ? -1.431 -4.793 9.852 1.00 91.69 73 ILE A C 1
ATOM 591 O O . ILE A 1 73 ? -1.710 -4.398 8.718 1.00 91.69 73 ILE A O 1
ATOM 595 N N . ILE A 1 74 ? -0.416 -4.287 10.557 1.00 91.44 74 ILE A N 1
ATOM 596 C CA . ILE A 1 74 ? 0.444 -3.188 10.105 1.00 91.44 74 ILE A CA 1
ATOM 597 C C . ILE A 1 74 ? 1.902 -3.456 10.482 1.00 91.44 74 ILE A C 1
ATOM 599 O O . ILE A 1 74 ? 2.185 -3.998 11.542 1.00 91.44 74 ILE A O 1
ATOM 603 N N . SER A 1 75 ? 2.834 -3.042 9.623 1.00 88.31 75 SER A N 1
ATOM 604 C CA . SER A 1 75 ? 4.280 -3.198 9.847 1.00 88.31 75 SER A CA 1
ATOM 605 C C . SER A 1 75 ? 4.985 -1.907 10.280 1.00 88.31 75 SER A C 1
ATOM 607 O O . SER A 1 75 ? 6.170 -1.939 10.595 1.00 88.31 75 SER A O 1
ATOM 609 N N . GLY A 1 76 ? 4.290 -0.767 10.241 1.00 87.25 76 GLY A N 1
ATOM 610 C CA . GLY A 1 76 ? 4.834 0.553 10.560 1.00 87.25 76 GLY A CA 1
ATOM 611 C C . GLY A 1 76 ? 4.017 1.682 9.929 1.00 87.25 76 GLY A C 1
ATOM 612 O O . GLY A 1 76 ? 3.013 1.436 9.253 1.00 87.25 76 GLY A O 1
ATOM 613 N N . TYR A 1 77 ? 4.463 2.920 10.138 1.00 85.38 77 TYR A N 1
ATOM 614 C CA . TYR A 1 77 ? 3.851 4.120 9.568 1.00 85.38 77 TYR A CA 1
ATOM 615 C C . TYR A 1 77 ? 4.792 4.785 8.571 1.00 85.38 77 TYR A C 1
ATOM 617 O O . TYR A 1 77 ? 6.001 4.789 8.766 1.00 85.38 77 TYR A O 1
ATOM 625 N N . ILE A 1 78 ? 4.216 5.380 7.525 1.00 83.25 78 ILE A N 1
ATOM 626 C CA . ILE A 1 78 ? 4.967 6.205 6.577 1.00 83.25 78 ILE A CA 1
ATOM 627 C C . ILE A 1 78 ? 5.315 7.524 7.271 1.00 83.25 78 ILE A C 1
ATOM 629 O O . ILE A 1 78 ? 4.425 8.234 7.748 1.00 83.25 78 ILE A O 1
ATOM 633 N N . THR A 1 79 ? 6.602 7.843 7.317 1.00 80.62 79 THR A N 1
ATOM 634 C CA . THR A 1 79 ? 7.159 9.082 7.861 1.00 80.62 79 THR A CA 1
ATOM 635 C C . THR A 1 79 ? 7.568 10.036 6.736 1.00 80.62 79 THR A C 1
ATOM 637 O O . THR A 1 79 ? 7.693 9.644 5.578 1.00 80.62 79 THR A O 1
ATOM 640 N N . GLU A 1 80 ? 7.803 11.311 7.060 1.00 67.06 80 GLU A N 1
ATOM 641 C CA . GLU A 1 80 ? 8.302 12.296 6.082 1.00 67.06 80 GLU A CA 1
ATOM 642 C C . GLU A 1 80 ? 9.702 11.940 5.536 1.00 67.06 80 GLU A C 1
ATOM 644 O O . GLU A 1 80 ? 10.096 12.441 4.486 1.00 67.06 80 GLU A O 1
ATOM 649 N N . GLU A 1 81 ? 10.448 11.065 6.219 1.00 63.09 81 GLU A N 1
ATOM 650 C CA . GLU A 1 81 ? 11.756 10.566 5.774 1.00 63.09 81 GLU A CA 1
ATOM 651 C C . GLU A 1 81 ? 11.649 9.501 4.670 1.00 63.09 81 GLU A C 1
ATOM 653 O O . GLU A 1 81 ? 12.577 9.355 3.872 1.00 63.09 81 GLU A O 1
ATOM 658 N N . ASP A 1 82 ? 10.508 8.811 4.571 1.00 65.00 82 ASP A N 1
ATOM 659 C CA . ASP A 1 82 ? 10.253 7.794 3.543 1.00 65.00 82 ASP A CA 1
ATOM 660 C C . ASP A 1 82 ? 9.982 8.416 2.157 1.00 65.00 82 ASP A C 1
ATOM 662 O O . ASP A 1 82 ? 10.084 7.746 1.126 1.00 65.00 82 ASP A O 1
ATOM 666 N N . GLU A 1 83 ? 9.692 9.721 2.095 1.00 61.38 83 GLU A N 1
ATOM 667 C CA . GLU A 1 83 ? 9.651 10.485 0.847 1.00 61.38 83 GLU A CA 1
ATOM 668 C C . GLU A 1 83 ? 11.072 10.923 0.449 1.00 61.38 83 GLU A C 1
ATOM 670 O O . GLU A 1 83 ? 11.524 12.033 0.736 1.00 61.38 83 GLU A O 1
ATOM 675 N N . ALA A 1 84 ? 11.806 10.043 -0.239 1.00 55.50 84 ALA A N 1
ATOM 676 C CA . ALA A 1 84 ? 13.179 10.325 -0.656 1.00 55.50 84 ALA A CA 1
ATOM 677 C C . ALA A 1 84 ? 13.304 11.672 -1.419 1.00 55.50 84 ALA A C 1
ATOM 679 O O . ALA A 1 84 ? 12.627 11.889 -2.436 1.00 55.50 84 ALA A O 1
ATOM 680 N N . PRO A 1 85 ? 14.219 12.582 -1.019 1.00 49.75 85 PRO A N 1
ATOM 681 C CA . PRO A 1 85 ? 14.436 13.832 -1.732 1.00 49.75 85 PRO A CA 1
ATOM 682 C C . PRO A 1 85 ? 15.079 13.549 -3.095 1.00 49.75 85 PRO A C 1
ATOM 684 O O . PRO A 1 85 ? 16.277 13.299 -3.220 1.00 49.75 85 PRO A O 1
ATOM 687 N N . THR A 1 86 ? 14.282 13.650 -4.158 1.00 56.09 86 THR A N 1
ATOM 688 C CA . THR A 1 86 ? 14.726 13.472 -5.557 1.00 56.09 86 THR A CA 1
ATOM 689 C C . THR A 1 86 ? 15.741 14.523 -6.052 1.00 56.09 86 THR A C 1
ATOM 691 O O . THR A 1 86 ? 16.142 14.499 -7.217 1.00 56.09 86 THR A O 1
ATOM 694 N N . SER A 1 87 ? 16.170 15.459 -5.202 1.00 50.59 87 SER A N 1
ATOM 695 C CA . SER A 1 87 ? 16.886 16.685 -5.569 1.00 50.59 87 SER A CA 1
ATOM 696 C C . SER A 1 87 ? 18.420 16.601 -5.560 1.00 50.59 87 SER A C 1
ATOM 698 O O . SER A 1 87 ? 19.057 17.516 -6.077 1.00 50.59 87 SER A O 1
ATOM 700 N N . ASN A 1 88 ? 19.039 15.522 -5.063 1.00 46.41 88 ASN A N 1
ATOM 701 C CA . ASN A 1 88 ? 20.498 15.491 -4.832 1.00 46.41 88 ASN A CA 1
ATOM 702 C C . ASN A 1 88 ? 21.323 14.587 -5.771 1.00 46.41 88 ASN A C 1
ATOM 704 O O . ASN A 1 88 ? 22.516 14.414 -5.547 1.00 46.41 88 ASN A O 1
ATOM 708 N N . ILE A 1 89 ? 20.750 14.036 -6.846 1.00 49.97 89 ILE A N 1
ATOM 709 C CA . ILE A 1 89 ? 21.517 13.195 -7.797 1.00 49.97 89 ILE A CA 1
ATOM 710 C C . ILE A 1 89 ? 22.205 14.042 -8.890 1.00 49.97 89 ILE A C 1
ATOM 712 O O . ILE A 1 89 ? 23.156 13.595 -9.526 1.00 49.97 89 ILE A O 1
ATOM 716 N N . GLY A 1 90 ? 21.780 15.296 -9.086 1.00 47.56 90 GLY A N 1
ATOM 717 C CA . GLY A 1 90 ? 22.296 16.163 -10.152 1.00 47.56 90 GLY A CA 1
ATOM 718 C C . GLY A 1 90 ? 23.739 16.652 -9.967 1.00 47.56 90 GLY A C 1
ATOM 719 O O . GLY A 1 90 ? 24.392 16.962 -10.957 1.00 47.56 90 GLY A O 1
ATOM 720 N N . SER A 1 91 ? 24.273 16.705 -8.739 1.00 45.56 91 SER A N 1
ATOM 721 C CA . SER A 1 91 ? 25.605 17.287 -8.488 1.00 45.56 91 SER A CA 1
ATOM 722 C C . SER A 1 91 ? 26.783 16.333 -8.732 1.00 45.56 91 SER A C 1
ATOM 724 O O . SER A 1 91 ? 27.926 16.777 -8.707 1.00 45.56 91 SER A O 1
ATOM 726 N N . MET A 1 92 ? 26.530 15.048 -9.016 1.00 45.16 92 MET A N 1
ATOM 727 C CA . MET A 1 92 ? 27.558 14.060 -9.386 1.00 45.16 92 MET A CA 1
ATOM 728 C C . MET A 1 92 ? 27.697 13.845 -10.907 1.00 45.16 92 MET A C 1
ATOM 730 O O . MET A 1 92 ? 28.486 13.002 -11.329 1.00 45.16 92 MET A O 1
ATOM 734 N N . LEU A 1 93 ? 26.942 14.570 -11.747 1.00 47.84 93 LEU A N 1
ATOM 735 C CA . LEU A 1 93 ? 26.910 14.347 -13.203 1.00 47.84 93 LEU A CA 1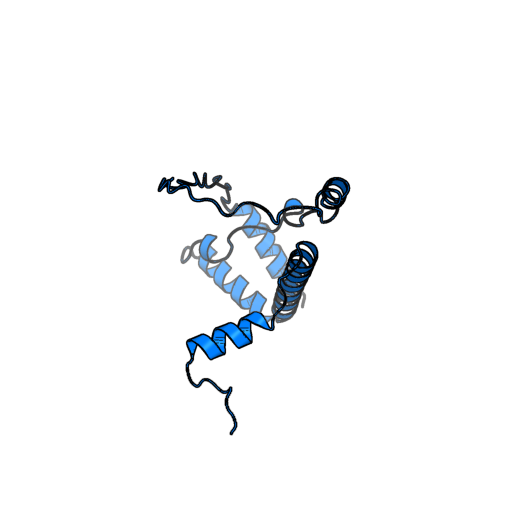
ATOM 736 C C . LEU A 1 93 ? 27.937 15.148 -14.029 1.00 47.84 93 LEU A C 1
ATOM 738 O O . LEU A 1 93 ? 28.048 14.894 -15.228 1.00 47.84 93 LEU A O 1
ATOM 742 N N . ASP A 1 94 ? 28.715 16.058 -13.438 1.00 47.28 94 ASP A N 1
ATOM 743 C CA . ASP A 1 94 ? 29.659 16.882 -14.218 1.00 47.28 94 ASP A CA 1
ATOM 744 C C . ASP A 1 94 ? 31.024 16.212 -14.489 1.00 47.28 94 ASP A C 1
ATOM 746 O O . ASP A 1 94 ? 31.723 16.617 -15.421 1.00 47.28 94 ASP A O 1
ATOM 750 N N . ASP A 1 95 ? 31.397 15.154 -13.758 1.00 50.25 95 ASP A N 1
ATOM 751 C CA . ASP A 1 95 ? 32.739 14.549 -13.867 1.00 50.25 95 ASP A CA 1
ATOM 752 C C . ASP A 1 95 ? 32.817 13.265 -14.719 1.00 50.25 95 ASP A C 1
ATOM 754 O O . ASP A 1 95 ? 33.912 12.848 -15.098 1.00 50.25 95 ASP A O 1
ATOM 758 N N . ALA A 1 96 ? 31.691 12.648 -15.097 1.00 49.97 96 ALA A N 1
ATOM 759 C CA . ALA A 1 96 ? 31.699 11.355 -15.801 1.00 49.97 96 ALA A CA 1
ATOM 760 C C . ALA A 1 96 ? 31.752 11.446 -17.345 1.00 49.97 96 ALA A C 1
ATOM 762 O O . ALA A 1 96 ? 32.025 10.451 -18.009 1.00 49.97 96 ALA A O 1
ATOM 763 N N . ASN A 1 97 ? 31.557 12.627 -17.944 1.00 46.59 97 ASN A N 1
ATOM 764 C CA . ASN A 1 97 ? 31.476 12.800 -19.409 1.00 46.59 97 ASN A CA 1
ATOM 765 C C . ASN A 1 97 ? 32.831 13.060 -20.112 1.00 46.59 97 ASN A C 1
ATOM 767 O O . ASN A 1 97 ? 32.867 13.700 -21.163 1.00 46.59 97 ASN A O 1
ATOM 771 N N . LYS A 1 98 ? 33.968 12.611 -19.557 1.00 49.28 98 LYS A N 1
ATOM 772 C CA . LYS A 1 98 ? 35.311 12.855 -20.141 1.00 49.28 98 LYS A CA 1
ATOM 773 C C . LYS A 1 98 ? 36.164 11.616 -20.435 1.00 49.28 98 LYS A C 1
ATOM 775 O O . LYS A 1 98 ? 37.351 11.776 -20.704 1.00 49.28 98 LYS A O 1
ATOM 780 N N . ALA A 1 99 ? 35.606 10.409 -20.412 1.00 44.88 99 ALA A N 1
ATOM 781 C CA . ALA A 1 99 ? 36.406 9.187 -20.561 1.00 44.88 99 ALA A CA 1
ATOM 782 C C . ALA A 1 99 ? 35.902 8.212 -21.640 1.00 44.88 99 ALA A C 1
ATOM 784 O O . ALA A 1 99 ? 36.122 7.014 -21.508 1.00 44.88 99 ALA A O 1
ATOM 785 N N . ASP A 1 100 ? 35.258 8.706 -22.702 1.00 48.38 100 ASP A N 1
ATOM 786 C CA . ASP A 1 100 ? 34.846 7.876 -23.845 1.00 48.38 100 ASP A CA 1
ATOM 787 C C . ASP A 1 100 ? 35.729 8.120 -25.074 1.00 48.38 100 ASP A C 1
ATOM 789 O O . ASP A 1 100 ? 35.280 8.651 -26.079 1.00 48.38 100 ASP A O 1
ATOM 793 N N . ASP A 1 101 ? 37.016 7.786 -24.970 1.00 46.91 101 ASP A N 1
ATOM 794 C CA . ASP A 1 101 ? 37.861 7.551 -26.143 1.00 46.91 101 ASP A CA 1
ATOM 795 C C . ASP A 1 101 ? 39.005 6.597 -25.756 1.00 46.91 101 ASP A C 1
ATOM 797 O O . ASP A 1 101 ? 39.886 6.955 -24.972 1.00 46.91 101 ASP A O 1
ATOM 801 N N . ASN A 1 102 ? 39.008 5.408 -26.376 1.00 47.38 102 ASN A N 1
ATOM 802 C CA . ASN A 1 102 ? 40.093 4.412 -26.445 1.00 47.38 102 ASN A CA 1
ATOM 803 C C . ASN A 1 102 ? 40.084 3.238 -25.434 1.00 47.38 102 ASN A C 1
ATOM 805 O O . ASN A 1 102 ? 40.954 3.141 -24.568 1.00 47.38 102 ASN A O 1
ATOM 809 N N . PHE A 1 103 ? 39.203 2.253 -25.653 1.00 40.19 103 PHE A N 1
ATOM 810 C CA . PHE A 1 103 ? 39.371 0.887 -25.127 1.00 40.19 103 PHE A CA 1
ATOM 811 C C . PHE A 1 103 ? 39.189 -0.171 -26.230 1.00 40.19 103 PHE A C 1
ATOM 813 O O . PHE A 1 103 ? 38.342 -1.053 -26.154 1.00 40.19 103 PHE A O 1
ATOM 820 N N . GLU A 1 104 ? 39.990 -0.075 -27.294 1.00 41.72 104 GLU A N 1
ATOM 821 C CA . GLU A 1 104 ? 40.060 -1.103 -28.343 1.00 41.72 104 GLU A CA 1
ATOM 822 C C . GLU A 1 104 ? 41.517 -1.527 -28.598 1.00 41.72 104 GLU A C 1
ATOM 824 O O . GLU A 1 104 ? 42.027 -1.461 -29.712 1.00 41.72 104 GLU A O 1
ATOM 829 N N . ALA A 1 105 ? 42.228 -1.938 -27.541 1.00 40.22 105 ALA A N 1
ATOM 830 C CA . ALA A 1 105 ? 43.494 -2.664 -27.663 1.00 40.22 105 ALA A CA 1
ATOM 831 C C . ALA A 1 105 ? 43.888 -3.336 -26.339 1.00 40.22 105 ALA A C 1
ATOM 833 O O . ALA A 1 105 ? 44.451 -2.677 -25.472 1.00 40.22 105 ALA A O 1
ATOM 834 N N . ALA A 1 106 ? 43.620 -4.643 -26.229 1.00 37.38 106 ALA A N 1
ATOM 835 C CA . ALA A 1 106 ? 44.470 -5.672 -25.599 1.00 37.38 106 ALA A CA 1
ATOM 836 C C . ALA A 1 106 ? 43.630 -6.775 -24.936 1.00 37.38 106 ALA A C 1
ATOM 838 O O . ALA A 1 106 ? 43.573 -6.917 -23.720 1.00 37.38 106 ALA A O 1
ATOM 839 N N . LEU A 1 107 ? 43.023 -7.611 -25.779 1.00 45.62 107 LEU A N 1
ATOM 840 C CA . LEU A 1 107 ? 42.802 -9.013 -25.445 1.00 45.62 107 LEU A CA 1
ATOM 841 C C . LEU A 1 107 ? 44.175 -9.701 -25.376 1.00 45.62 107 LEU A C 1
ATOM 843 O O . LEU A 1 107 ? 44.705 -10.113 -26.408 1.00 45.62 107 LEU A O 1
ATOM 847 N N . THR A 1 108 ? 44.756 -9.809 -24.184 1.00 37.59 108 THR A N 1
ATOM 848 C CA . THR A 1 108 ? 45.795 -10.804 -23.884 1.00 37.59 108 THR A CA 1
ATOM 849 C C . THR A 1 108 ? 45.534 -11.390 -22.506 1.00 37.59 108 THR A C 1
ATOM 851 O O . THR A 1 108 ? 45.458 -10.659 -21.526 1.00 37.59 108 THR A O 1
ATOM 854 N N . GLU A 1 109 ? 45.364 -12.706 -22.519 1.00 45.16 109 GLU A N 1
ATOM 855 C CA . GLU A 1 109 ? 45.193 -13.665 -21.429 1.00 45.16 109 GLU A CA 1
ATOM 856 C C . GLU A 1 109 ? 45.898 -13.296 -20.112 1.00 45.16 109 GLU A C 1
ATOM 858 O O . GLU A 1 109 ? 47.110 -13.082 -20.102 1.00 45.16 109 GLU A O 1
ATOM 863 N N . ASP A 1 110 ? 45.157 -13.348 -19.002 1.00 34.34 110 ASP A N 1
ATOM 864 C CA . ASP A 1 110 ? 45.657 -13.979 -17.778 1.00 34.34 110 ASP A CA 1
ATOM 865 C C . ASP A 1 110 ? 44.497 -14.639 -17.021 1.00 34.34 110 ASP A C 1
ATOM 867 O O . ASP A 1 110 ? 43.468 -14.025 -16.736 1.00 34.34 110 ASP A O 1
ATOM 871 N N . ASP A 1 111 ? 44.671 -15.933 -16.791 1.00 49.34 111 ASP A N 1
ATOM 872 C CA . ASP A 1 111 ? 43.792 -16.843 -16.072 1.00 49.34 111 ASP A CA 1
ATOM 873 C C . ASP A 1 111 ? 44.115 -16.710 -14.583 1.00 49.34 111 ASP A C 1
ATOM 875 O O . ASP A 1 111 ? 45.199 -17.070 -14.123 1.00 49.34 111 ASP A O 1
ATOM 879 N N . SER A 1 112 ? 43.195 -16.133 -13.820 1.00 40.44 112 SER A N 1
ATOM 880 C CA . SER A 1 112 ? 43.267 -16.091 -12.362 1.00 40.44 112 SER A CA 1
ATOM 881 C C . SER A 1 112 ? 41.862 -16.229 -11.809 1.00 40.44 112 SER A C 1
ATOM 883 O O . SER A 1 112 ? 41.137 -15.263 -11.594 1.00 40.44 112 SER A O 1
ATOM 885 N N . ASN A 1 113 ? 41.491 -17.491 -11.641 1.00 51.09 113 ASN A N 1
ATOM 886 C CA . ASN A 1 113 ? 40.403 -17.945 -10.802 1.00 51.09 113 ASN A CA 1
ATOM 887 C C . ASN A 1 113 ? 40.652 -17.468 -9.358 1.00 51.09 113 ASN A C 1
ATOM 889 O O . ASN A 1 113 ? 41.552 -17.989 -8.698 1.00 51.09 113 ASN A O 1
ATOM 893 N N . ASP A 1 114 ? 39.878 -16.492 -8.887 1.00 42.25 114 ASP A N 1
ATOM 894 C CA . ASP A 1 114 ? 39.787 -16.155 -7.465 1.00 42.25 114 ASP A CA 1
ATOM 895 C C . ASP A 1 114 ? 38.300 -16.003 -7.116 1.00 42.25 114 ASP A C 1
ATOM 897 O O . ASP A 1 114 ? 37.672 -14.974 -7.373 1.00 42.25 114 ASP A O 1
ATOM 901 N N . ASP A 1 115 ? 37.730 -17.105 -6.618 1.00 50.34 115 ASP A N 1
ATOM 902 C CA . ASP A 1 115 ? 36.451 -17.153 -5.907 1.00 50.34 115 ASP A CA 1
ATOM 903 C C . ASP A 1 115 ? 36.586 -16.281 -4.649 1.00 50.34 115 ASP A C 1
ATOM 905 O O . ASP A 1 115 ? 36.942 -16.750 -3.566 1.00 50.34 115 ASP A O 1
ATOM 909 N N . ALA A 1 116 ? 36.329 -14.985 -4.797 1.00 48.62 116 ALA A N 1
ATOM 910 C CA . ALA A 1 116 ? 36.037 -14.122 -3.669 1.00 48.62 116 ALA A CA 1
ATOM 911 C C . ALA A 1 116 ? 34.545 -14.269 -3.364 1.00 48.62 116 ALA A C 1
ATOM 913 O O . ALA A 1 116 ? 33.703 -13.647 -4.014 1.00 48.62 116 ALA A O 1
ATOM 914 N N . GLU A 1 117 ? 34.224 -15.137 -2.403 1.00 46.97 117 GLU A N 1
ATOM 915 C CA . GLU A 1 117 ? 32.909 -15.150 -1.773 1.00 46.97 117 GLU A CA 1
ATOM 916 C C . GLU A 1 117 ? 32.649 -13.764 -1.169 1.00 46.97 117 GLU A C 1
ATOM 918 O O . GLU A 1 117 ? 33.261 -13.362 -0.178 1.00 46.97 117 GLU A O 1
ATOM 923 N N . ASP A 1 118 ? 31.769 -13.015 -1.832 1.00 45.06 118 ASP A N 1
ATOM 924 C CA . ASP A 1 118 ? 31.141 -11.803 -1.326 1.00 45.06 118 ASP A CA 1
ATOM 925 C C . ASP A 1 118 ? 30.195 -12.210 -0.190 1.00 45.06 118 ASP A C 1
ATOM 927 O O . ASP A 1 118 ? 28.985 -12.356 -0.373 1.00 45.06 118 ASP A O 1
ATOM 931 N N . GLU A 1 119 ? 30.757 -12.454 0.996 1.00 48.75 119 GLU A N 1
ATOM 932 C CA . GLU A 1 119 ? 29.992 -12.357 2.236 1.00 48.75 119 GLU A CA 1
ATOM 933 C C . GLU A 1 119 ? 29.680 -10.877 2.462 1.00 48.75 119 GLU A C 1
ATOM 935 O O . GLU A 1 119 ? 30.327 -10.173 3.240 1.00 48.75 119 GLU A O 1
ATOM 940 N N . GLY A 1 120 ? 28.685 -10.402 1.711 1.00 43.44 120 GLY A N 1
ATOM 941 C CA . GLY A 1 120 ? 27.981 -9.174 2.001 1.00 43.44 120 GLY A CA 1
ATOM 942 C C . GLY A 1 120 ? 27.397 -9.307 3.396 1.00 43.44 120 GLY A C 1
ATOM 943 O O . GLY A 1 120 ? 26.377 -9.971 3.591 1.00 43.44 120 GLY A O 1
ATOM 944 N N . ASP A 1 121 ? 28.084 -8.695 4.356 1.00 46.59 121 ASP A N 1
ATOM 945 C CA . ASP A 1 121 ? 27.606 -8.450 5.707 1.00 46.59 121 ASP A CA 1
ATOM 946 C C . ASP A 1 121 ? 26.377 -7.543 5.567 1.00 46.59 121 ASP A C 1
ATOM 948 O O . ASP A 1 121 ? 26.446 -6.313 5.573 1.00 46.59 121 ASP A O 1
ATOM 952 N N . ASN A 1 122 ? 25.231 -8.170 5.301 1.00 52.84 122 ASN A N 1
ATOM 953 C CA . ASN A 1 122 ? 23.929 -7.551 5.411 1.00 52.84 122 ASN A CA 1
ATOM 954 C C . ASN A 1 122 ? 23.691 -7.393 6.911 1.00 52.84 122 ASN A C 1
ATOM 956 O O . ASN A 1 122 ? 22.980 -8.189 7.525 1.00 52.84 122 ASN A O 1
ATOM 960 N N . GLU A 1 123 ? 24.356 -6.400 7.508 1.00 47.72 123 GLU A N 1
ATOM 961 C CA . GLU A 1 123 ? 23.930 -5.824 8.772 1.00 47.72 123 GLU A CA 1
ATOM 962 C C . GLU A 1 123 ? 22.500 -5.337 8.531 1.00 47.72 123 GLU A C 1
ATOM 964 O O . GLU A 1 123 ? 22.263 -4.214 8.084 1.00 47.72 123 GLU A O 1
ATOM 969 N N . GLU A 1 124 ? 21.531 -6.225 8.774 1.00 51.66 124 GLU A N 1
ATOM 970 C CA . GLU A 1 124 ? 20.159 -5.848 9.052 1.00 51.66 124 GLU A CA 1
ATOM 971 C C . GLU A 1 124 ? 20.253 -4.858 10.205 1.00 51.66 124 GLU A C 1
ATOM 973 O O . GLU A 1 124 ? 20.376 -5.237 11.370 1.00 51.66 124 GLU A O 1
ATOM 978 N N . ILE A 1 125 ? 20.266 -3.567 9.866 1.00 48.28 125 ILE A N 1
ATOM 979 C CA . ILE A 1 125 ? 20.000 -2.504 10.817 1.00 48.28 125 ILE A CA 1
ATOM 980 C C . ILE A 1 125 ? 18.682 -2.935 11.457 1.00 48.28 125 ILE A C 1
ATOM 982 O O . ILE A 1 125 ? 17.688 -3.045 10.730 1.00 48.28 125 ILE A O 1
ATOM 986 N N . PRO A 1 126 ? 18.647 -3.243 12.765 1.00 42.38 126 PRO A N 1
ATOM 987 C CA . PRO A 1 126 ? 17.394 -3.537 13.415 1.00 42.38 126 PRO A CA 1
ATOM 988 C C . PRO A 1 126 ? 16.659 -2.206 13.442 1.00 42.38 126 PRO A C 1
ATOM 990 O O . PRO A 1 126 ? 16.884 -1.370 14.317 1.00 42.38 126 PRO A O 1
ATOM 993 N N . VAL A 1 127 ? 15.854 -1.966 12.409 1.00 48.72 127 VAL A N 1
ATOM 994 C CA . VAL A 1 127 ? 14.858 -0.913 12.426 1.00 48.72 127 VAL A CA 1
ATOM 995 C C . VAL A 1 127 ? 13.939 -1.342 13.554 1.00 48.72 127 VAL A C 1
ATOM 997 O O . VAL A 1 127 ? 13.256 -2.361 13.450 1.00 48.72 127 VAL A O 1
ATOM 1000 N N . ASP A 1 128 ? 14.039 -0.644 14.680 1.00 48.44 128 ASP A N 1
ATOM 1001 C CA . ASP A 1 128 ? 13.187 -0.819 15.847 1.00 48.44 128 ASP A CA 1
ATOM 1002 C C . ASP A 1 128 ? 11.768 -0.376 15.466 1.00 48.44 128 ASP A C 1
ATOM 1004 O O . ASP A 1 128 ? 11.283 0.672 15.870 1.00 48.44 128 ASP A O 1
ATOM 1008 N N . ASN A 1 129 ? 11.119 -1.166 14.609 1.00 53.44 129 ASN A N 1
ATOM 1009 C CA . ASN A 1 129 ? 9.703 -1.087 14.285 1.00 53.44 129 ASN A CA 1
ATOM 1010 C C . ASN A 1 129 ? 8.924 -1.817 15.381 1.00 53.44 129 ASN A C 1
ATOM 1012 O O . ASN A 1 129 ? 8.095 -2.684 15.105 1.00 53.44 129 ASN A O 1
ATOM 1016 N N . THR A 1 130 ? 9.215 -1.516 16.648 1.00 63.78 130 THR A N 1
ATOM 1017 C CA . THR A 1 130 ? 8.284 -1.874 17.709 1.00 63.78 130 THR A CA 1
ATOM 1018 C C . THR A 1 130 ? 7.084 -0.950 17.556 1.00 63.78 130 THR A C 1
ATOM 1020 O O . THR A 1 130 ? 7.103 0.210 17.952 1.00 63.78 130 THR A O 1
ATOM 1023 N N . LEU A 1 131 ? 6.049 -1.453 16.882 1.00 76.50 131 LEU A N 1
ATOM 1024 C CA . LEU A 1 131 ? 4.781 -0.752 16.744 1.00 76.50 131 LEU A CA 1
ATOM 1025 C C . LEU A 1 131 ? 4.247 -0.392 18.131 1.00 76.50 131 LEU A C 1
ATOM 1027 O O . LEU A 1 131 ? 3.965 -1.276 18.946 1.00 76.50 131 LEU A O 1
ATOM 1031 N N . ASP A 1 132 ? 4.106 0.906 18.392 1.00 86.75 132 ASP A N 1
ATOM 1032 C CA . ASP A 1 132 ? 3.517 1.381 19.634 1.00 86.75 132 ASP A CA 1
ATOM 1033 C C . ASP A 1 132 ? 2.004 1.128 19.609 1.00 86.75 132 ASP A C 1
ATOM 1035 O O . ASP A 1 132 ? 1.268 1.615 18.745 1.00 86.75 132 ASP A O 1
ATOM 1039 N N . VAL A 1 133 ? 1.541 0.332 20.571 1.00 87.38 133 VAL A N 1
ATOM 1040 C CA . VAL A 1 133 ? 0.129 -0.025 20.728 1.00 87.38 133 VAL A CA 1
ATOM 1041 C C . VAL A 1 133 ? -0.713 1.209 21.058 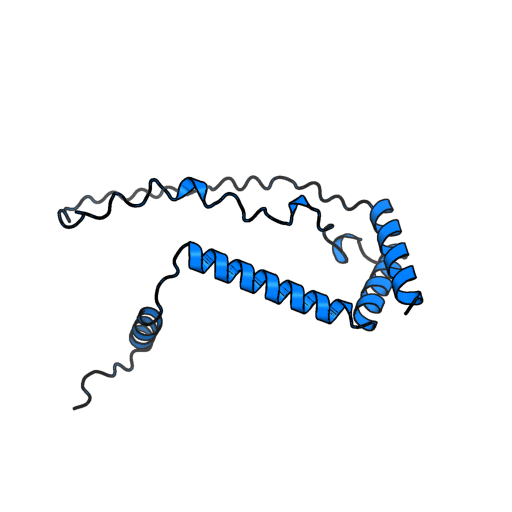1.00 87.38 133 VAL A C 1
ATOM 1043 O O . VAL A 1 133 ? -1.866 1.280 20.630 1.00 87.38 133 VAL A O 1
ATOM 1046 N N . GLU A 1 134 ? -0.158 2.178 21.793 1.00 89.19 134 GLU A N 1
ATOM 1047 C CA . GLU A 1 134 ? -0.853 3.422 22.130 1.00 89.19 134 GLU A CA 1
ATOM 1048 C C . GLU A 1 134 ? -1.034 4.290 20.880 1.00 89.19 134 GLU A C 1
ATOM 1050 O O . GLU A 1 134 ? -2.157 4.694 20.576 1.00 89.19 134 GLU A O 1
ATOM 1055 N N . GLU A 1 135 ? 0.025 4.464 20.081 1.00 90.50 135 GLU A N 1
ATOM 1056 C CA . GLU A 1 135 ? -0.064 5.171 18.798 1.00 90.50 135 GLU A CA 1
ATOM 1057 C C . GLU A 1 135 ? -1.049 4.481 17.845 1.00 90.50 135 GLU A C 1
ATOM 1059 O O . GLU A 1 135 ? -1.888 5.141 17.228 1.00 90.50 135 GLU A O 1
ATOM 1064 N N . ALA A 1 136 ? -1.009 3.148 17.748 1.00 91.31 136 ALA A N 1
ATOM 1065 C CA . ALA A 1 136 ? -1.973 2.405 16.943 1.00 91.31 136 ALA A CA 1
ATOM 1066 C C . ALA A 1 136 ? -3.414 2.672 17.390 1.00 91.31 136 ALA A C 1
ATOM 1068 O O . ALA A 1 136 ? -4.265 2.969 16.551 1.00 91.31 136 ALA A O 1
ATOM 1069 N N . ALA A 1 137 ? -3.697 2.645 18.692 1.00 92.50 137 ALA A N 1
ATOM 1070 C CA . ALA A 1 137 ? -5.032 2.937 19.204 1.00 92.50 137 ALA A CA 1
ATOM 1071 C C . ALA A 1 137 ? -5.527 4.337 18.811 1.00 92.50 137 ALA A C 1
ATOM 1073 O O . ALA A 1 137 ? -6.681 4.483 18.398 1.00 92.50 137 ALA A O 1
ATOM 1074 N N . GLU A 1 138 ? -4.663 5.352 18.871 1.00 93.75 138 GLU A N 1
ATOM 1075 C CA . GLU A 1 138 ? -5.004 6.708 18.432 1.00 93.75 138 GLU A CA 1
ATOM 1076 C C . GLU A 1 138 ? -5.336 6.753 16.932 1.00 93.75 138 GLU A C 1
ATOM 1078 O O . GLU A 1 138 ? -6.404 7.238 16.544 1.00 93.75 138 GLU A O 1
ATOM 1083 N N . ARG A 1 139 ? -4.483 6.173 16.077 1.00 92.12 139 ARG A N 1
ATOM 1084 C CA . ARG A 1 139 ? -4.677 6.184 14.615 1.00 92.12 139 ARG A CA 1
ATOM 1085 C C . ARG A 1 139 ? -5.911 5.393 14.179 1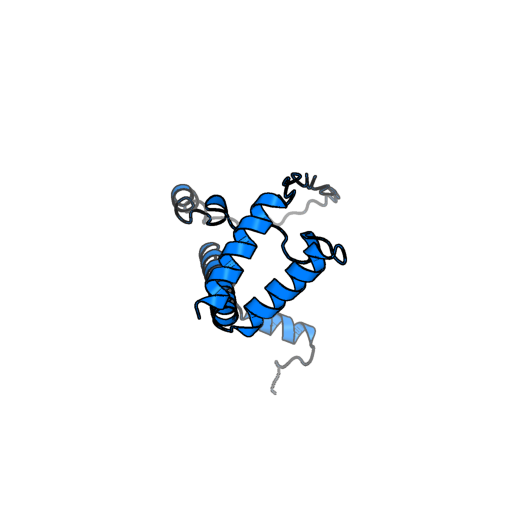.00 92.12 139 ARG A C 1
ATOM 1087 O O . ARG A 1 139 ? -6.661 5.847 13.314 1.00 92.12 139 ARG A O 1
ATOM 1094 N N . PHE A 1 140 ? -6.162 4.227 14.774 1.00 93.88 140 PHE A N 1
ATOM 1095 C CA . PHE A 1 140 ? -7.361 3.436 14.483 1.00 93.88 140 PHE A CA 1
ATOM 1096 C C . PHE A 1 140 ? -8.639 4.126 14.986 1.00 93.88 140 PHE A C 1
ATOM 1098 O O . PHE A 1 140 ? -9.686 4.014 14.340 1.00 93.88 140 PHE A O 1
ATOM 1105 N N . ALA A 1 141 ? -8.572 4.898 16.077 1.00 94.25 141 ALA A N 1
ATOM 1106 C CA . ALA A 1 141 ? -9.691 5.721 16.531 1.00 94.25 141 ALA A CA 1
ATOM 1107 C C . ALA A 1 141 ? -10.004 6.864 15.551 1.00 94.25 141 ALA A C 1
ATOM 1109 O O . ALA A 1 141 ? -11.176 7.093 15.235 1.00 94.25 141 ALA A O 1
ATOM 1110 N N . GLU A 1 142 ? -8.982 7.543 15.025 1.00 93.94 142 GLU A N 1
ATOM 1111 C CA . GLU A 1 142 ? -9.144 8.549 13.967 1.00 93.94 142 GLU A CA 1
ATOM 1112 C C . GLU A 1 142 ? -9.736 7.940 12.691 1.00 93.94 142 GLU A C 1
ATOM 1114 O O . GLU A 1 142 ? -10.691 8.483 12.129 1.00 93.94 142 GLU A O 1
ATOM 1119 N N . LEU A 1 143 ? -9.227 6.777 12.270 1.00 92.75 143 LEU A N 1
ATOM 1120 C CA . LEU A 1 143 ? -9.727 6.052 11.103 1.00 92.75 143 LEU A CA 1
ATOM 1121 C C . LEU A 1 143 ? -11.205 5.676 11.264 1.00 92.75 143 LEU A C 1
ATOM 1123 O O . LEU A 1 143 ? -11.996 5.853 10.337 1.00 92.75 143 LEU A O 1
ATOM 1127 N N . LYS A 1 144 ? -11.593 5.201 12.451 1.00 93.75 144 LYS A N 1
ATOM 1128 C CA . LYS A 1 144 ? -12.984 4.879 12.777 1.00 93.75 144 LYS A CA 1
ATOM 1129 C C . LYS A 1 144 ? -13.877 6.118 12.758 1.00 93.75 144 LYS A C 1
ATOM 1131 O O . LYS A 1 144 ? -14.955 6.076 12.175 1.00 93.75 144 LYS A O 1
ATOM 1136 N N . ALA A 1 145 ? -13.423 7.229 13.337 1.00 94.25 145 ALA A N 1
ATOM 1137 C CA . ALA A 1 145 ? -14.167 8.486 13.309 1.00 94.25 145 ALA A CA 1
ATOM 1138 C C . ALA A 1 145 ? -14.367 9.007 11.876 1.00 94.25 145 ALA A C 1
ATOM 1140 O O . ALA A 1 145 ? -15.447 9.497 11.548 1.00 94.25 145 ALA A O 1
ATOM 1141 N N . ALA A 1 146 ? -13.352 8.878 11.016 1.00 91.00 146 ALA A N 1
ATOM 1142 C CA . ALA A 1 146 ? -13.451 9.228 9.602 1.00 91.00 146 ALA A CA 1
ATOM 1143 C C . ALA A 1 146 ? -14.408 8.296 8.843 1.00 91.00 146 ALA A C 1
ATOM 1145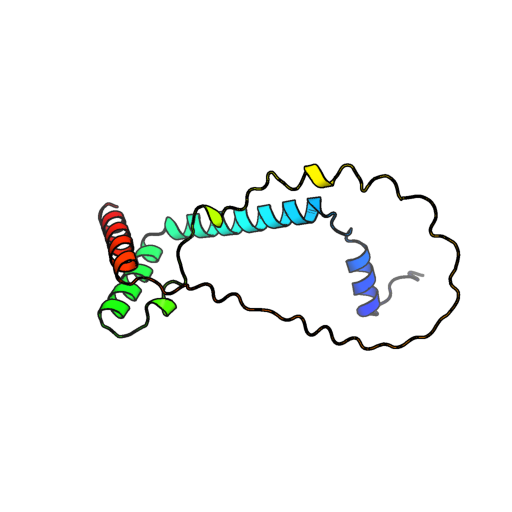 O O . ALA A 1 146 ? -15.191 8.773 8.026 1.00 91.00 146 ALA A O 1
ATOM 1146 N N . TYR A 1 147 ? -14.380 6.992 9.135 1.00 91.06 147 TYR A N 1
ATOM 1147 C CA . TYR A 1 147 ? -15.292 6.009 8.550 1.00 91.06 147 TYR A CA 1
ATOM 1148 C C . TYR A 1 147 ? -16.757 6.275 8.927 1.00 91.06 147 TYR A C 1
ATOM 1150 O O . TYR A 1 147 ? -17.620 6.255 8.057 1.00 91.06 147 TYR A O 1
ATOM 1158 N N . ASP A 1 148 ? -17.031 6.593 10.195 1.00 91.38 148 ASP A N 1
ATOM 1159 C CA . ASP A 1 148 ? -18.386 6.880 10.691 1.00 91.38 148 ASP A CA 1
ATOM 1160 C C . ASP A 1 148 ? -18.940 8.236 10.199 1.00 91.38 148 ASP A C 1
ATOM 1162 O O . ASP A 1 148 ? -20.145 8.488 10.283 1.00 91.38 148 ASP A O 1
ATOM 1166 N N . ALA A 1 149 ? -18.070 9.134 9.722 1.00 86.88 149 ALA A N 1
ATOM 1167 C CA . ALA A 1 149 ? -18.444 10.453 9.210 1.00 86.88 149 ALA A CA 1
ATOM 1168 C C . ALA A 1 149 ? -18.899 10.449 7.736 1.00 86.88 149 ALA A C 1
ATOM 1170 O O . ALA A 1 149 ? -19.403 11.475 7.265 1.00 86.88 149 ALA A O 1
ATOM 1171 N N . VAL A 1 150 ? -18.706 9.334 7.020 1.00 75.44 150 VAL A N 1
ATOM 1172 C CA . VAL A 1 150 ? -19.078 9.129 5.606 1.00 75.44 150 VAL A CA 1
ATOM 1173 C C . VAL A 1 150 ? -20.449 8.469 5.498 1.00 75.44 150 VAL A C 1
ATOM 1175 O O . VAL A 1 150 ? -21.267 8.972 4.692 1.00 75.44 150 VAL A O 1
#

Sequence (150 aa):
AEFGRTTDPVRMYMREMGSVELLTRQGEIELAKRIEEGVKQAFEAISHYPQSTAIILEEYARFEAEEIRLDDIISGYITEEDEAPTSNIGSMLDDANKADDNFEAALTEDDSNDDAEDEGDNEEIPVDNTLDVEEAAERFAELKAAYDAV

Secondary structure (DSSP, 8-state):
--TT----HHHHHHHHHTTSPPPPHHHHHHHHHHHHHHHHHHHHHHHTSHHHHHHHHHHHHHHHTTSS-GGGT-S----TTSS--TTSSGGGSSSSTT--S-------------------------------HHHHHHHHHHHHHHHHT-